Protein AF-G3F465-F1 (afdb_monomer_lite)

Secondary structure (DSSP, 8-state):
-HHHHHHHHHHHT-----SPPPTTTTTTHHHHHHHHHHHHHHHHHHHTTGGGGS-HHHHHHHHHHHHHHHHHHTTSTT--S--S----S-TTTSHHHHHHHHHHH-

pLDDT: mean 92.14, std 4.99, range [59.5, 96.56]

Foldseek 3Di:
DLVVQLVVCVVVVHFDQSDDDDFCVQVVVVVVVVLLVLLVVLVVCVVVVVLVVDDPVVSVVSVVSNVVSCNGCVRVSPPPDHDPDDDDDDCVRNVSVVVSVVVVVD

InterPro domains:
  IPR001865 Small ribosomal subunit protein uS2 [PF00318] (3-104)
  IPR001865 Small ribosomal subunit protein uS2 [PR00395] (12-29)
  IPR001865 Small ribosomal subunit protein uS2 [PR00395] (83-100)
  IPR001865 Small ribosomal subunit protein uS2 [cd01425] (1-104)
  IPR005706 Small ribosomal subunit protein uS2, bacteria/mitochondria/plastid [PTHR12534] (1-104)
  IPR005706 Small ribosomal subunit protein uS2, bacteria/mitochondria/plastid [TIGR01011] (3-104)
  IPR023591 Small ribosomal subunit protein uS2, flavodoxin-like domain superfamily [SSF52313] (2-104)

Sequence (106 aa):
FADLVSRAAIKARCHYINKKWLGGMLTNWSTTKKGLYKFRDLRIKQKMGRLKQLNKRDVTRLKRQLAHLQEYLGGIKYMTRLPDIVIILDQHKEYIALLECITLES

Organism: NCBI:txid176248

Radius of gyration: 15.52 Å; chains: 1; bounding box: 38×25×39 Å

Structure (mmCIF, N/CA/C/O backbone):
data_AF-G3F465-F1
#
_entry.id   AF-G3F465-F1
#
loop_
_atom_site.group_PDB
_atom_site.id
_atom_site.type_symbol
_atom_site.label_atom_id
_atom_site.label_alt_id
_atom_site.label_comp_id
_atom_site.label_asym_id
_atom_site.label_entity_id
_atom_site.label_seq_id
_atom_site.pdbx_PDB_ins_code
_atom_site.Cartn_x
_atom_site.Cartn_y
_atom_site.Cartn_z
_atom_site.occupancy
_atom_site.B_iso_or_equiv
_atom_site.auth_seq_id
_atom_site.auth_comp_id
_atom_site.auth_asym_id
_atom_site.auth_atom_id
_atom_site.pdbx_PDB_model_num
ATOM 1 N N . PHE A 1 1 ? -2.253 11.209 -15.096 1.00 72.56 1 PHE A N 1
ATOM 2 C CA . PHE A 1 1 ? -2.183 9.736 -15.240 1.00 72.56 1 PHE A CA 1
ATOM 3 C C . PHE A 1 1 ? -2.868 8.964 -14.114 1.00 72.56 1 PHE A C 1
ATOM 5 O O . PHE A 1 1 ? -3.509 7.966 -14.416 1.00 72.56 1 PHE A O 1
ATOM 12 N N . ALA A 1 2 ? -2.814 9.416 -12.853 1.00 82.62 2 ALA A N 1
ATOM 13 C CA . ALA A 1 2 ? -3.348 8.669 -11.705 1.00 82.62 2 ALA A CA 1
ATOM 14 C C . ALA A 1 2 ? -4.797 8.151 -11.860 1.00 82.62 2 ALA A C 1
ATOM 16 O O . ALA A 1 2 ? -5.077 6.991 -11.556 1.00 82.62 2 ALA A O 1
ATOM 17 N N . ASP A 1 3 ? -5.713 8.981 -12.366 1.00 87.75 3 ASP A N 1
ATOM 18 C CA . ASP A 1 3 ? -7.121 8.585 -12.535 1.00 87.75 3 ASP A CA 1
ATOM 19 C C . ASP A 1 3 ? -7.362 7.669 -13.739 1.00 87.75 3 ASP A C 1
ATOM 21 O O . ASP A 1 3 ? -8.381 6.984 -13.800 1.00 87.75 3 ASP A O 1
ATOM 25 N N . LEU A 1 4 ? -6.461 7.681 -14.724 1.00 91.88 4 LEU A N 1
ATOM 26 C CA . LEU A 1 4 ? -6.523 6.775 -15.873 1.00 91.88 4 LEU A CA 1
ATOM 27 C C . LEU A 1 4 ? -6.017 5.389 -15.475 1.00 91.88 4 LEU A C 1
ATOM 29 O O . LEU A 1 4 ? -6.675 4.401 -15.783 1.00 91.88 4 LEU A O 1
ATOM 33 N N . VAL A 1 5 ? -4.911 5.329 -14.724 1.00 91.81 5 VAL A N 1
ATOM 34 C CA . VAL A 1 5 ? -4.337 4.080 -14.198 1.00 91.81 5 VAL A CA 1
ATOM 35 C C . VAL A 1 5 ? -5.353 3.336 -13.338 1.00 91.81 5 VAL A C 1
ATOM 37 O O . VAL A 1 5 ? -5.603 2.157 -13.571 1.00 91.81 5 VAL A O 1
ATOM 40 N N . SER A 1 6 ? -5.998 4.024 -12.389 1.00 93.50 6 SER A N 1
ATOM 41 C CA . SER A 1 6 ? -7.008 3.390 -11.532 1.00 93.50 6 SER A CA 1
ATOM 42 C C . SER A 1 6 ? -8.196 2.864 -12.339 1.00 93.50 6 SER A C 1
ATOM 44 O O . SER A 1 6 ? -8.608 1.722 -12.150 1.00 93.50 6 SER A O 1
ATOM 46 N N . ARG A 1 7 ? -8.726 3.653 -13.283 1.00 94.31 7 ARG A N 1
ATOM 47 C CA . ARG A 1 7 ? -9.843 3.237 -14.145 1.00 94.31 7 ARG A CA 1
ATOM 48 C C . ARG A 1 7 ? -9.484 2.042 -15.025 1.00 94.31 7 ARG A C 1
ATOM 50 O O . ARG A 1 7 ? -10.281 1.111 -15.114 1.00 94.31 7 ARG A O 1
ATOM 57 N N . ALA A 1 8 ? -8.313 2.059 -15.658 1.00 94.56 8 ALA A N 1
ATOM 58 C CA . ALA A 1 8 ? -7.841 0.968 -16.505 1.00 94.56 8 ALA A CA 1
ATOM 59 C C . ALA A 1 8 ? -7.648 -0.320 -15.695 1.00 94.56 8 ALA A C 1
ATOM 61 O O . ALA A 1 8 ? -8.183 -1.360 -16.070 1.00 94.56 8 ALA A O 1
ATOM 62 N N . ALA A 1 9 ? -6.983 -0.233 -14.541 1.00 94.81 9 ALA A N 1
ATOM 63 C CA . ALA A 1 9 ? -6.760 -1.380 -13.669 1.00 94.81 9 ALA A CA 1
ATOM 64 C C . ALA A 1 9 ? -8.070 -1.963 -13.124 1.00 94.81 9 ALA A C 1
ATOM 66 O O . ALA A 1 9 ? -8.245 -3.177 -13.133 1.00 94.81 9 ALA A O 1
ATOM 67 N N . ILE A 1 10 ? -9.030 -1.120 -12.722 1.00 93.75 10 ILE A N 1
ATOM 68 C CA . ILE A 1 10 ? -10.352 -1.582 -12.272 1.00 93.75 10 ILE A CA 1
ATOM 69 C C . ILE A 1 10 ? -11.087 -2.315 -13.401 1.00 93.75 10 ILE A C 1
ATOM 71 O O . ILE A 1 10 ? -11.642 -3.387 -13.162 1.00 93.75 10 ILE A O 1
ATOM 75 N N . LYS A 1 11 ? -11.063 -1.779 -14.630 1.00 96.12 11 LYS A N 1
ATOM 76 C CA . LYS A 1 11 ? -11.664 -2.437 -15.803 1.00 96.12 11 LYS A CA 1
ATOM 77 C C . LYS A 1 11 ? -10.992 -3.776 -16.118 1.00 96.12 11 LYS A C 1
ATOM 79 O O . LYS A 1 11 ? -11.689 -4.747 -16.387 1.00 96.12 11 LYS A O 1
ATOM 84 N N . ALA A 1 12 ? -9.665 -3.831 -16.026 1.00 95.50 12 ALA A N 1
ATOM 85 C CA . ALA A 1 12 ? -8.867 -5.035 -16.256 1.00 95.50 12 ALA A CA 1
ATOM 86 C C . ALA A 1 12 ? -8.864 -6.014 -15.066 1.00 95.50 12 ALA A C 1
ATOM 88 O O . ALA A 1 12 ? -8.304 -7.100 -15.169 1.00 95.50 12 ALA A O 1
ATOM 89 N N . ARG A 1 13 ? -9.489 -5.649 -13.935 1.00 94.25 13 ARG A N 1
ATOM 90 C CA . ARG A 1 13 ? -9.449 -6.398 -12.666 1.00 94.25 13 ARG A CA 1
ATOM 91 C C . ARG A 1 13 ? -8.023 -6.639 -12.144 1.00 94.25 13 ARG A C 1
ATOM 93 O O . ARG A 1 13 ? -7.769 -7.626 -11.460 1.00 94.25 13 ARG A O 1
ATOM 100 N N . CYS A 1 14 ? -7.112 -5.710 -12.420 1.00 95.69 14 CYS A N 1
ATOM 101 C CA . CYS A 1 14 ? -5.728 -5.737 -11.961 1.00 95.69 14 CYS A CA 1
ATOM 102 C C . CYS A 1 14 ? -5.526 -4.872 -10.710 1.00 95.69 14 CYS A C 1
ATOM 104 O O . CYS A 1 14 ? -6.325 -3.990 -10.378 1.00 95.69 14 CYS A O 1
ATOM 106 N N . HIS A 1 15 ? -4.415 -5.115 -10.020 1.00 96.25 15 HIS A N 1
ATOM 107 C CA . HIS A 1 15 ? -3.946 -4.251 -8.942 1.00 96.25 15 HIS A CA 1
ATOM 108 C C . HIS A 1 15 ? -3.284 -2.994 -9.502 1.00 96.25 15 HIS A C 1
ATOM 110 O O . HIS A 1 15 ? -2.800 -2.989 -10.631 1.00 96.25 15 HIS A O 1
ATOM 116 N N . TYR A 1 16 ? -3.269 -1.922 -8.714 1.00 95.50 16 TYR A N 1
ATOM 117 C CA . TYR A 1 16 ? -2.633 -0.677 -9.132 1.00 95.50 16 TYR A CA 1
ATOM 118 C C . TYR A 1 16 ? -2.105 0.134 -7.958 1.00 95.50 16 TYR A C 1
ATOM 120 O O . TYR A 1 16 ? -2.615 0.061 -6.839 1.00 95.50 16 TYR A O 1
ATOM 128 N N . ILE A 1 17 ? -1.129 0.981 -8.263 1.00 93.50 17 ILE A N 1
ATOM 129 C CA . ILE A 1 17 ? -0.688 2.090 -7.426 1.00 93.50 17 ILE A CA 1
ATOM 130 C C . ILE A 1 17 ? -0.724 3.320 -8.330 1.00 93.50 17 ILE A C 1
ATOM 132 O O . ILE A 1 17 ? -0.134 3.333 -9.402 1.00 93.50 17 ILE A O 1
ATOM 136 N N . ASN A 1 18 ? -1.514 4.321 -7.950 1.00 90.94 18 ASN A N 1
ATOM 137 C CA . ASN A 1 18 ? -1.695 5.554 -8.725 1.00 90.94 18 ASN A CA 1
ATOM 138 C C . ASN A 1 18 ? -1.351 6.818 -7.922 1.00 90.94 18 ASN A C 1
ATOM 140 O O . ASN A 1 18 ? -1.571 7.941 -8.375 1.00 90.94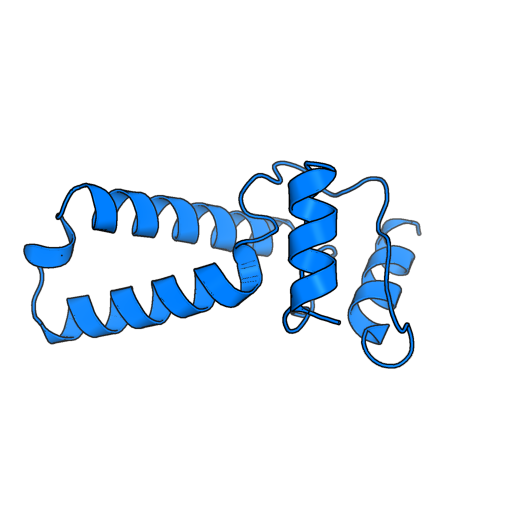 18 ASN A O 1
ATOM 144 N N . LYS A 1 19 ? -0.867 6.611 -6.702 1.00 88.62 19 LYS A N 1
ATOM 145 C CA . LYS A 1 19 ? -0.253 7.610 -5.837 1.00 88.62 19 LYS A CA 1
ATOM 146 C C . LYS A 1 19 ? 1.231 7.267 -5.750 1.00 88.62 19 LYS A C 1
ATOM 148 O O . LYS A 1 19 ? 1.745 6.547 -6.596 1.00 88.62 19 LYS A O 1
ATOM 153 N N . LYS A 1 20 ? 1.919 7.779 -4.740 1.00 85.19 20 LYS A N 1
ATOM 154 C CA . LYS A 1 20 ? 3.352 7.556 -4.581 1.00 85.19 20 LYS A CA 1
ATOM 155 C C . LYS A 1 20 ? 3.658 6.102 -4.200 1.00 85.19 20 LYS A C 1
ATOM 157 O O . LYS A 1 20 ? 3.082 5.583 -3.241 1.00 85.19 20 LYS A O 1
ATOM 162 N N . TRP A 1 21 ? 4.603 5.492 -4.912 1.00 90.31 21 TRP A N 1
ATOM 163 C CA . TRP A 1 21 ? 5.217 4.228 -4.524 1.00 90.31 21 TRP A CA 1
ATOM 164 C C . TRP A 1 21 ? 6.022 4.406 -3.232 1.00 90.31 21 TRP A C 1
ATOM 166 O O . TRP A 1 21 ? 6.860 5.306 -3.121 1.00 90.31 21 TRP A O 1
ATOM 176 N N . LEU A 1 22 ? 5.747 3.578 -2.225 1.00 89.50 22 LEU A N 1
ATOM 177 C CA . LEU A 1 22 ? 6.531 3.575 -0.993 1.00 89.50 22 LEU A CA 1
ATOM 178 C C . LEU A 1 22 ? 7.677 2.584 -1.158 1.00 89.50 22 LEU A C 1
ATOM 180 O O . LEU A 1 22 ? 7.444 1.436 -1.523 1.00 89.50 22 LEU A O 1
ATOM 184 N N . GLY A 1 23 ? 8.899 3.021 -0.859 1.00 91.81 23 GLY A N 1
ATOM 185 C CA . GLY A 1 23 ? 10.057 2.134 -0.876 1.00 91.81 23 GLY A CA 1
ATOM 186 C C . GLY A 1 23 ? 9.859 0.928 0.047 1.00 91.81 23 GLY A C 1
ATOM 187 O O . GLY A 1 23 ? 9.352 1.063 1.164 1.00 91.81 23 GLY A O 1
ATOM 188 N N . GLY A 1 24 ? 10.254 -0.248 -0.425 1.00 92.25 24 GLY A N 1
ATOM 189 C CA . GLY A 1 24 ? 10.067 -1.532 0.237 1.00 92.25 24 GLY A CA 1
ATOM 190 C C . GLY A 1 24 ? 8.728 -2.210 -0.055 1.00 92.25 24 GLY A C 1
ATOM 191 O O . GLY A 1 24 ? 8.417 -3.205 0.600 1.00 92.25 24 GLY A O 1
ATOM 192 N N . MET A 1 25 ? 7.918 -1.704 -0.991 1.00 93.06 25 MET A N 1
ATOM 193 C CA . MET A 1 25 ? 6.602 -2.284 -1.283 1.00 93.06 25 MET A CA 1
ATOM 194 C C . MET A 1 25 ? 6.697 -3.738 -1.753 1.00 93.06 25 MET A C 1
ATOM 196 O O . MET A 1 25 ? 5.906 -4.565 -1.286 1.00 93.06 25 MET A O 1
ATOM 200 N N . LEU A 1 26 ? 7.675 -4.055 -2.602 1.00 94.31 26 LEU A N 1
ATOM 201 C CA . LEU A 1 26 ? 7.939 -5.404 -3.097 1.00 94.31 26 LEU A CA 1
ATOM 202 C C . LEU A 1 26 ? 9.077 -6.073 -2.317 1.00 94.31 26 LEU A C 1
ATOM 204 O O . LEU A 1 26 ? 8.916 -7.190 -1.829 1.00 94.31 26 LEU A O 1
ATOM 208 N N . THR A 1 27 ? 10.198 -5.379 -2.113 1.00 95.31 27 THR A N 1
ATOM 209 C CA . THR A 1 27 ? 11.387 -5.961 -1.459 1.00 95.31 27 THR A CA 1
ATOM 210 C C . THR A 1 27 ? 11.188 -6.238 0.035 1.00 95.31 27 THR A C 1
ATOM 212 O O . THR A 1 27 ? 11.790 -7.158 0.581 1.00 95.31 27 THR A O 1
ATOM 215 N N . ASN A 1 28 ? 10.287 -5.513 0.708 1.00 94.31 28 ASN A N 1
ATOM 216 C CA . ASN A 1 28 ? 9.886 -5.769 2.095 1.00 94.31 28 ASN A CA 1
ATOM 217 C C . ASN A 1 28 ? 8.408 -6.188 2.184 1.00 94.31 28 ASN A C 1
ATOM 219 O O . ASN A 1 28 ? 7.599 -5.645 2.948 1.00 94.31 28 ASN A O 1
ATOM 223 N N . TRP A 1 29 ? 8.050 -7.215 1.412 1.00 94.75 29 TRP A N 1
ATOM 224 C CA . TRP A 1 29 ? 6.677 -7.705 1.303 1.00 94.75 29 TRP A CA 1
ATOM 225 C C . TRP A 1 29 ? 6.042 -8.105 2.641 1.00 94.75 29 TRP A C 1
ATOM 227 O O . TRP A 1 29 ? 4.843 -7.917 2.840 1.00 94.75 29 TRP A O 1
ATOM 237 N N . SER A 1 30 ? 6.826 -8.611 3.600 1.00 94.38 30 SER A N 1
ATOM 238 C CA . SER A 1 30 ? 6.330 -8.924 4.950 1.00 94.38 30 SER A CA 1
ATOM 239 C C . SER A 1 30 ? 5.742 -7.687 5.642 1.00 94.38 30 SER A C 1
ATOM 241 O O . SER A 1 30 ? 4.664 -7.748 6.243 1.00 94.38 30 SER A O 1
ATOM 243 N N . THR A 1 31 ? 6.396 -6.532 5.501 1.00 94.31 31 THR A N 1
ATOM 244 C CA . THR A 1 31 ? 5.915 -5.262 6.058 1.00 94.31 31 THR A CA 1
ATOM 245 C C . THR A 1 31 ? 4.703 -4.742 5.291 1.00 94.31 31 THR A C 1
ATOM 247 O O . THR A 1 31 ? 3.713 -4.346 5.914 1.00 94.31 31 THR A O 1
ATOM 250 N N . THR A 1 32 ? 4.712 -4.837 3.960 1.00 94.44 32 THR A N 1
ATOM 251 C CA . THR A 1 32 ? 3.553 -4.485 3.124 1.00 94.44 32 THR A CA 1
ATOM 252 C C . THR A 1 32 ? 2.324 -5.324 3.486 1.00 94.44 32 THR A C 1
ATOM 254 O O . THR A 1 32 ? 1.245 -4.770 3.712 1.00 94.44 32 THR A O 1
ATOM 257 N N . LYS A 1 33 ? 2.481 -6.644 3.672 1.00 95.06 33 LYS A N 1
ATOM 258 C CA . LYS A 1 33 ? 1.417 -7.538 4.162 1.00 95.06 33 LYS A CA 1
ATOM 259 C C . LYS A 1 33 ? 0.874 -7.093 5.516 1.00 95.06 33 LYS A C 1
ATOM 261 O O . LYS A 1 33 ? -0.342 -7.023 5.685 1.00 95.06 33 LYS A O 1
ATOM 266 N N . LYS A 1 34 ? 1.737 -6.757 6.482 1.00 95.38 34 LYS A N 1
ATOM 267 C CA . LYS A 1 34 ? 1.299 -6.224 7.789 1.00 95.38 34 LYS A CA 1
ATOM 268 C C . LYS A 1 34 ? 0.468 -4.945 7.622 1.00 95.38 34 LYS A C 1
ATOM 270 O O . LYS A 1 34 ? -0.575 -4.806 8.265 1.00 95.38 34 LYS A O 1
ATOM 275 N N . GLY A 1 35 ? 0.880 -4.048 6.724 1.00 94.75 35 GLY A N 1
ATOM 276 C CA . GLY A 1 35 ? 0.118 -2.854 6.349 1.00 94.75 35 GLY A CA 1
ATOM 277 C C . GLY A 1 35 ? -1.265 -3.182 5.776 1.00 94.75 35 GLY A C 1
ATOM 278 O O . GLY A 1 35 ? -2.267 -2.620 6.225 1.00 94.75 35 GLY A O 1
ATOM 279 N N . LEU A 1 36 ? -1.338 -4.147 4.855 1.00 95.81 36 LEU A N 1
ATOM 280 C CA . LEU A 1 36 ? -2.583 -4.640 4.254 1.00 95.81 36 LEU A CA 1
ATOM 281 C C . LEU A 1 36 ? -3.528 -5.262 5.291 1.00 95.81 36 LEU A C 1
ATOM 283 O O . LEU A 1 36 ? -4.727 -4.969 5.294 1.00 95.81 36 LEU A O 1
ATOM 287 N N . TYR A 1 37 ? -3.002 -6.064 6.220 1.00 95.94 37 TYR A N 1
ATOM 288 C CA . TYR A 1 37 ? -3.792 -6.634 7.313 1.00 95.94 37 TYR A CA 1
ATOM 289 C C . TYR A 1 37 ? -4.383 -5.552 8.212 1.00 95.94 37 TYR A C 1
ATOM 291 O O . TYR A 1 37 ? -5.581 -5.577 8.504 1.00 95.94 37 TYR A O 1
ATOM 299 N N . LYS A 1 38 ? -3.568 -4.567 8.602 1.00 95.56 38 LYS A N 1
ATOM 300 C CA . LYS A 1 38 ? -4.026 -3.430 9.405 1.00 95.56 38 LYS A CA 1
ATOM 301 C C . LYS A 1 38 ? -5.085 -2.611 8.672 1.00 95.56 38 LYS A C 1
ATOM 303 O O . LYS A 1 38 ? -6.080 -2.211 9.272 1.00 95.56 38 LYS A O 1
ATOM 308 N N . PHE A 1 39 ? -4.897 -2.389 7.375 1.00 96.56 39 PHE A N 1
ATOM 309 C CA . PHE A 1 39 ? -5.871 -1.701 6.539 1.00 96.56 39 PHE A CA 1
ATOM 310 C C . PHE A 1 39 ? -7.217 -2.439 6.515 1.00 96.56 39 PHE A C 1
ATOM 312 O O . PHE A 1 39 ? -8.263 -1.827 6.748 1.00 96.56 39 PHE A O 1
ATOM 319 N N . ARG A 1 40 ? -7.194 -3.763 6.318 1.00 95.75 40 ARG A N 1
ATOM 320 C CA . ARG A 1 40 ? -8.394 -4.611 6.348 1.00 95.75 40 ARG A CA 1
ATOM 321 C C . ARG A 1 40 ? -9.113 -4.534 7.695 1.00 95.75 40 ARG A C 1
ATOM 323 O O . ARG A 1 40 ? -10.323 -4.316 7.718 1.00 95.75 40 ARG A O 1
ATOM 330 N N . ASP A 1 41 ? -8.381 -4.675 8.797 1.00 95.25 41 ASP A N 1
ATOM 331 C CA . ASP A 1 41 ? -8.932 -4.618 10.156 1.00 95.25 41 ASP A CA 1
ATOM 332 C C . ASP A 1 41 ? -9.596 -3.262 10.454 1.00 95.25 41 ASP A C 1
ATOM 334 O O . ASP A 1 41 ? -10.750 -3.208 10.884 1.00 95.25 41 ASP A O 1
ATOM 338 N N . LEU A 1 42 ? -8.925 -2.149 10.136 1.00 95.31 42 LEU A N 1
ATOM 339 C CA . LEU A 1 42 ? -9.488 -0.810 10.330 1.00 95.31 42 LEU A CA 1
ATOM 340 C C . LEU A 1 42 ? -10.747 -0.576 9.491 1.00 95.31 42 LEU A C 1
ATOM 342 O O . LEU A 1 42 ? -11.703 0.034 9.977 1.00 95.31 42 LEU A O 1
ATOM 346 N N . ARG A 1 43 ? -10.787 -1.097 8.261 1.00 94.75 43 ARG A N 1
ATOM 347 C CA . ARG A 1 43 ? -11.966 -1.005 7.392 1.00 94.75 43 ARG A CA 1
ATOM 348 C C . ARG A 1 43 ? -13.149 -1.799 7.954 1.00 94.75 43 ARG A C 1
ATOM 350 O O . ARG A 1 43 ? -14.278 -1.309 7.923 1.00 94.75 43 ARG A O 1
ATOM 357 N N . ILE A 1 44 ? -12.900 -2.986 8.512 1.00 94.75 44 ILE A N 1
ATOM 358 C CA . ILE A 1 44 ? -13.926 -3.796 9.190 1.00 94.75 44 ILE A CA 1
ATOM 359 C C . ILE A 1 44 ? -14.440 -3.066 10.434 1.00 94.75 44 ILE A C 1
ATOM 361 O O . ILE A 1 44 ? -15.650 -2.894 10.582 1.00 94.75 44 ILE A O 1
ATOM 365 N N . LYS A 1 45 ? -13.542 -2.562 11.289 1.00 92.56 45 LYS A N 1
ATOM 366 C CA . LYS A 1 45 ? -13.901 -1.793 12.494 1.00 92.56 45 LYS A CA 1
ATOM 367 C C . LYS A 1 45 ? -14.720 -0.546 12.169 1.00 92.56 45 LYS A C 1
ATOM 369 O O . LYS A 1 45 ? -15.661 -0.232 12.899 1.00 92.56 45 LYS A O 1
ATOM 374 N N . GLN A 1 46 ? -14.396 0.147 11.075 1.00 92.50 46 GLN A N 1
ATOM 375 C CA . GLN A 1 46 ? -15.182 1.281 10.593 1.00 92.50 46 GLN A CA 1
ATOM 376 C C . GLN A 1 46 ? -16.582 0.840 10.147 1.00 92.50 46 GLN A C 1
ATOM 378 O O . GLN A 1 46 ? -17.562 1.452 10.568 1.00 92.50 46 GLN A O 1
ATOM 383 N N . LYS A 1 47 ? -16.685 -0.228 9.342 1.00 92.25 47 LYS A N 1
ATOM 384 C CA . LYS A 1 47 ? -17.965 -0.745 8.828 1.00 92.25 47 LYS A CA 1
ATOM 385 C C . LYS A 1 47 ? -18.881 -1.251 9.945 1.00 92.25 47 LYS A C 1
ATOM 387 O O . LYS A 1 47 ? -20.077 -0.998 9.908 1.00 92.25 47 LYS A O 1
ATOM 392 N N . MET A 1 48 ? -18.319 -1.913 10.955 1.00 92.69 48 MET A N 1
ATOM 393 C CA . MET A 1 48 ? -19.053 -2.408 12.128 1.00 92.69 48 MET A CA 1
ATOM 394 C C . MET A 1 48 ? -19.40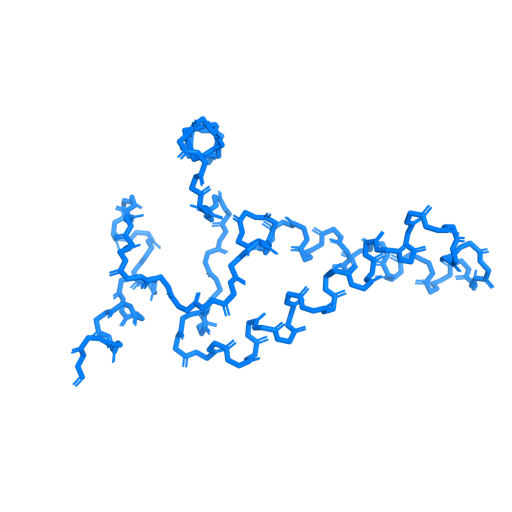4 -1.307 13.142 1.00 92.69 48 MET A C 1
ATOM 396 O O . MET A 1 48 ? -19.961 -1.603 14.192 1.00 92.69 48 MET A O 1
ATOM 400 N N . GLY A 1 49 ? -19.025 -0.047 12.899 1.00 88.25 49 GLY A N 1
ATOM 401 C CA . GLY A 1 49 ? -19.297 1.056 13.823 1.00 88.25 49 GLY A CA 1
ATOM 402 C C . GLY A 1 49 ? -18.498 1.020 15.131 1.00 88.25 49 GLY A C 1
ATOM 403 O O . GLY A 1 49 ? -18.645 1.935 15.937 1.00 88.25 49 GLY A O 1
ATOM 404 N N . ARG A 1 50 ? -17.596 0.046 15.326 1.00 86.44 50 ARG A N 1
ATOM 405 C CA . ARG A 1 50 ? -16.775 -0.111 16.545 1.00 86.44 50 ARG A CA 1
ATOM 406 C C . ARG A 1 50 ? -15.883 1.095 16.828 1.00 86.44 50 ARG A C 1
ATOM 408 O O . ARG A 1 50 ? -15.584 1.383 17.978 1.00 86.44 50 ARG A O 1
ATOM 415 N N . LEU A 1 51 ? -15.502 1.850 15.795 1.00 84.31 51 LEU A N 1
ATOM 416 C CA . LEU A 1 51 ? -14.765 3.102 15.985 1.00 84.31 51 LEU A CA 1
ATOM 417 C C . LEU A 1 51 ? -15.565 4.133 16.797 1.00 84.31 51 LEU A C 1
ATOM 419 O O . LEU A 1 51 ? -14.960 4.941 17.482 1.00 84.31 51 LEU A O 1
ATOM 423 N N . LYS A 1 52 ? -16.903 4.115 16.759 1.00 81.00 52 LYS A N 1
ATOM 424 C CA . LYS A 1 52 ? -17.740 5.089 17.481 1.00 81.00 52 LYS A CA 1
ATOM 425 C C . LYS A 1 52 ? -17.738 4.889 19.001 1.00 81.00 52 LYS A C 1
ATOM 427 O O . LYS A 1 52 ? -18.146 5.798 19.709 1.00 81.00 52 LYS A O 1
ATOM 432 N N . GLN A 1 53 ? -17.283 3.731 19.483 1.00 86.50 53 GLN A N 1
ATOM 43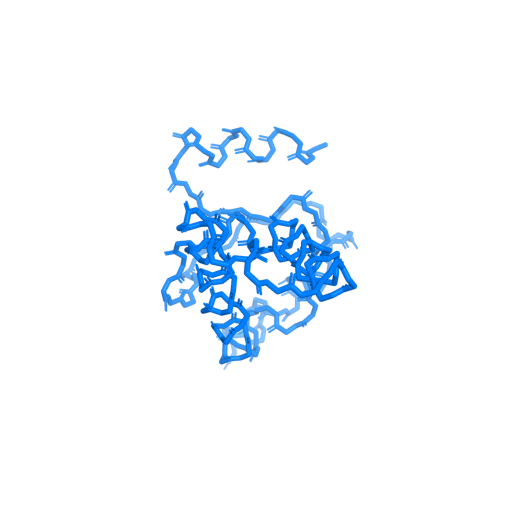3 C CA . GLN A 1 53 ? -17.167 3.423 20.913 1.00 86.50 53 GLN A CA 1
ATOM 434 C C . GLN A 1 53 ? -15.885 3.998 21.543 1.00 86.50 53 GLN A C 1
ATOM 436 O O . GLN A 1 53 ? -15.694 3.889 22.747 1.00 86.50 53 GLN A O 1
ATOM 441 N N . LEU A 1 54 ? -15.000 4.595 20.737 1.00 88.31 54 LEU A N 1
ATOM 442 C CA . LEU A 1 54 ? -13.746 5.194 21.186 1.00 88.31 54 LEU A CA 1
ATOM 443 C C . LEU A 1 54 ? -13.882 6.704 21.401 1.00 88.31 54 LEU A C 1
ATOM 445 O O . LEU A 1 54 ? -14.758 7.369 20.841 1.00 88.31 54 LEU A O 1
ATOM 449 N N . ASN A 1 55 ? -12.929 7.270 22.137 1.00 92.88 55 ASN A N 1
ATOM 450 C CA . ASN A 1 55 ? -12.836 8.708 22.352 1.00 92.88 55 ASN A CA 1
ATOM 451 C C . ASN A 1 55 ? -12.619 9.465 21.029 1.00 92.88 55 ASN A C 1
ATOM 453 O O . ASN A 1 55 ? -11.910 9.004 20.132 1.00 92.88 55 ASN A O 1
ATOM 457 N N . LYS A 1 56 ? -13.163 10.688 20.919 1.00 90.69 56 LYS A N 1
ATOM 458 C CA . LYS A 1 56 ? -13.099 11.519 19.692 1.00 90.69 56 LYS A CA 1
ATOM 459 C C . LYS A 1 56 ? -11.675 11.674 19.127 1.00 90.69 56 LYS A C 1
ATOM 461 O O . LYS A 1 56 ? -11.490 11.688 17.906 1.00 90.69 56 LYS A O 1
ATOM 466 N N . ARG A 1 57 ? -10.670 11.771 20.009 1.00 92.94 57 ARG A N 1
ATOM 467 C CA . ARG A 1 57 ? -9.245 11.866 19.640 1.00 92.94 57 ARG A CA 1
ATOM 468 C C . ARG A 1 57 ? -8.770 10.604 18.911 1.00 92.94 57 ARG A C 1
ATOM 470 O O . ARG A 1 57 ? -8.211 10.705 17.817 1.00 92.94 57 ARG A O 1
ATOM 477 N N . ASP A 1 58 ? -9.080 9.431 19.455 1.00 92.62 58 ASP A N 1
ATOM 478 C CA . ASP A 1 58 ? -8.696 8.137 18.881 1.00 92.62 58 ASP A CA 1
ATOM 479 C C . ASP A 1 58 ? -9.425 7.864 17.569 1.00 92.62 58 ASP A C 1
ATOM 481 O O . ASP A 1 58 ? -8.808 7.440 16.591 1.00 92.62 58 ASP A O 1
ATOM 485 N N . VAL A 1 59 ? -10.715 8.206 17.492 1.00 93.50 59 VAL A N 1
ATOM 486 C CA . VAL A 1 59 ? -11.483 8.116 16.241 1.00 93.50 59 VAL A CA 1
ATOM 487 C C . VAL A 1 59 ? -10.831 8.937 15.137 1.00 93.50 59 VAL A C 1
ATOM 489 O O . VAL A 1 59 ? -10.681 8.459 14.012 1.00 93.50 59 VAL A O 1
ATOM 492 N N . THR A 1 60 ? -10.419 10.165 15.446 1.00 94.25 60 THR A N 1
ATOM 493 C CA . THR A 1 60 ? -9.778 11.055 14.472 1.00 94.25 60 THR A CA 1
ATOM 494 C C . THR A 1 60 ? -8.439 10.487 14.004 1.00 94.25 60 THR A C 1
ATOM 496 O O . THR A 1 60 ? -8.174 10.451 12.800 1.00 94.25 60 THR A O 1
ATOM 499 N N . ARG A 1 61 ? -7.620 9.970 14.929 1.00 94.88 61 ARG A N 1
ATOM 500 C CA . ARG A 1 61 ? -6.348 9.308 14.607 1.00 94.88 61 ARG A CA 1
ATOM 501 C C . ARG A 1 61 ? -6.553 8.097 13.694 1.00 94.88 61 ARG A C 1
ATOM 503 O O . ARG A 1 61 ? -5.875 7.981 12.674 1.00 94.88 61 ARG A O 1
ATOM 510 N N . LEU A 1 62 ? -7.505 7.224 14.023 1.00 94.19 62 LEU A N 1
ATOM 511 C CA . LEU A 1 62 ? -7.789 6.013 13.249 1.00 94.19 62 LEU A CA 1
ATOM 512 C C . LEU A 1 62 ? -8.373 6.330 11.870 1.00 94.19 62 LEU A C 1
ATOM 514 O O . LEU A 1 62 ? -8.007 5.677 10.896 1.00 94.19 62 LEU A O 1
ATOM 518 N N . LYS A 1 63 ? -9.216 7.363 11.751 1.00 94.00 63 LYS A N 1
ATOM 519 C CA . LYS A 1 63 ? -9.712 7.845 10.452 1.00 94.00 63 LYS A CA 1
ATOM 520 C C . LYS A 1 63 ? -8.583 8.364 9.564 1.00 94.00 63 LYS A C 1
ATOM 522 O O . LYS A 1 63 ? -8.540 8.004 8.392 1.00 94.00 63 LYS A O 1
ATOM 527 N N . ARG A 1 64 ? -7.652 9.156 10.112 1.00 95.56 64 ARG A N 1
ATOM 528 C CA . ARG A 1 64 ? -6.467 9.631 9.371 1.00 95.56 64 ARG A CA 1
ATOM 529 C C . ARG A 1 64 ? -5.596 8.466 8.914 1.00 95.56 64 ARG A C 1
ATOM 531 O O . ARG A 1 64 ? -5.209 8.409 7.752 1.00 95.56 64 ARG A O 1
ATOM 538 N N . GLN A 1 65 ? -5.348 7.504 9.802 1.00 95.31 65 GLN A N 1
ATOM 539 C CA . GLN A 1 65 ? -4.597 6.302 9.457 1.00 95.31 65 GLN A CA 1
ATOM 540 C C . GLN A 1 65 ? -5.286 5.481 8.363 1.00 95.31 65 GLN A C 1
ATOM 542 O O . GLN A 1 65 ? -4.621 5.008 7.446 1.00 95.31 65 GLN A O 1
ATOM 547 N N . LEU A 1 66 ? -6.606 5.315 8.440 1.00 95.81 66 LEU A N 1
ATOM 548 C CA . LEU A 1 66 ? -7.367 4.593 7.428 1.00 95.81 66 LEU A CA 1
ATOM 549 C C . LEU A 1 66 ? -7.334 5.307 6.074 1.00 95.81 66 LEU A C 1
ATOM 551 O O . LEU A 1 66 ? -7.154 4.642 5.060 1.00 95.81 66 LEU A O 1
ATOM 555 N N . ALA A 1 67 ? -7.474 6.635 6.056 1.00 95.31 67 ALA A N 1
ATOM 556 C CA . ALA A 1 67 ? -7.376 7.435 4.837 1.00 95.31 67 ALA A CA 1
ATOM 557 C C . ALA A 1 67 ? -5.994 7.294 4.185 1.00 95.31 67 ALA A C 1
ATOM 559 O O . ALA A 1 67 ? -5.911 7.031 2.990 1.00 95.31 67 ALA A O 1
ATOM 560 N N . HIS A 1 68 ? -4.928 7.361 4.986 1.00 94.38 68 HIS A N 1
ATOM 561 C CA . HIS A 1 68 ? -3.567 7.128 4.514 1.00 94.38 68 HIS A CA 1
ATOM 562 C C . HIS A 1 68 ? -3.421 5.714 3.926 1.00 94.38 68 HIS A C 1
ATOM 564 O O . HIS A 1 68 ? -3.057 5.550 2.771 1.00 94.38 68 HIS A O 1
ATOM 570 N N . LEU A 1 69 ? -3.808 4.664 4.654 1.00 94.62 69 LEU A N 1
ATOM 571 C CA . LEU A 1 69 ? -3.717 3.294 4.130 1.00 94.62 69 LEU A CA 1
ATOM 572 C C . LEU A 1 69 ? -4.568 3.080 2.865 1.00 94.62 69 LEU A C 1
ATOM 574 O O . LEU A 1 69 ? -4.152 2.359 1.964 1.00 94.62 69 LEU A O 1
ATOM 578 N N . GLN A 1 70 ? -5.735 3.719 2.768 1.00 94.81 70 GLN A N 1
ATOM 579 C CA . GLN A 1 70 ? -6.592 3.676 1.581 1.00 94.81 70 GLN A CA 1
ATOM 580 C C . GLN A 1 70 ? -5.945 4.364 0.370 1.00 94.81 70 GLN A C 1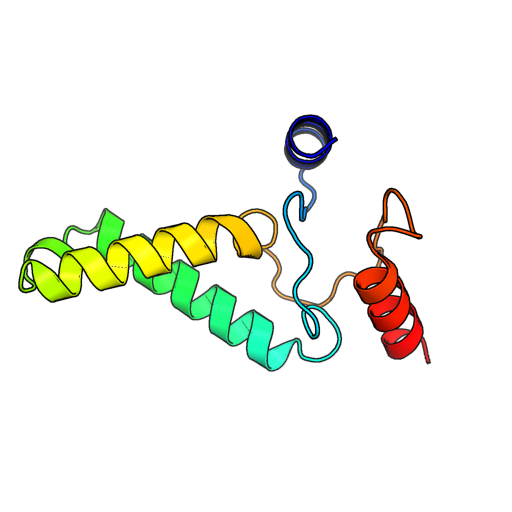
ATOM 582 O O . GLN A 1 70 ? -6.153 3.909 -0.755 1.00 94.81 70 GLN A O 1
ATOM 587 N N . GLU A 1 71 ? -5.186 5.434 0.592 1.00 92.94 71 GLU A N 1
ATOM 588 C CA . GLU A 1 71 ? -4.469 6.162 -0.454 1.00 92.94 71 GLU A CA 1
ATOM 589 C C . GLU A 1 71 ? -3.316 5.333 -1.038 1.00 92.94 71 GLU A C 1
ATOM 591 O O . GLU A 1 71 ? -3.210 5.221 -2.257 1.00 92.94 71 GLU A O 1
ATOM 596 N N . TYR A 1 72 ? -2.500 4.705 -0.185 1.00 92.62 72 TYR A N 1
ATOM 597 C CA . TYR A 1 72 ? -1.277 4.012 -0.618 1.00 92.62 72 TYR A CA 1
ATOM 598 C C . TYR A 1 72 ? -1.474 2.520 -0.911 1.00 92.62 72 TYR A C 1
ATOM 600 O O . TYR A 1 72 ? -0.868 1.986 -1.834 1.00 92.62 72 TYR A O 1
ATOM 608 N N . LEU A 1 73 ? -2.322 1.825 -0.146 1.00 94.75 73 LEU A N 1
ATOM 609 C CA . LEU A 1 73 ? -2.522 0.372 -0.265 1.00 94.75 73 LEU A CA 1
ATOM 610 C C . LEU A 1 73 ? -3.865 0.005 -0.907 1.00 94.75 73 LEU A C 1
ATOM 612 O O . LEU A 1 73 ? -4.148 -1.170 -1.142 1.00 94.75 73 LEU A O 1
ATOM 616 N N . GLY A 1 74 ? -4.724 0.987 -1.193 1.00 94.75 74 GLY A N 1
ATOM 617 C CA . GLY A 1 74 ? -6.090 0.748 -1.655 1.00 94.75 74 GLY A CA 1
ATOM 618 C C . GLY A 1 74 ? -6.189 -0.033 -2.966 1.00 94.75 74 GLY A C 1
ATOM 619 O O . GLY A 1 74 ? -7.097 -0.859 -3.105 1.00 94.75 74 GLY A O 1
ATOM 620 N N . GLY A 1 75 ? -5.272 0.208 -3.905 1.00 95.19 75 GLY A N 1
ATOM 621 C CA . GLY A 1 75 ? -5.248 -0.471 -5.204 1.00 95.19 75 GLY A CA 1
ATOM 622 C C . GLY A 1 75 ? -4.585 -1.855 -5.182 1.00 95.19 75 GLY A C 1
ATOM 623 O O . GLY A 1 75 ? -4.863 -2.674 -6.055 1.00 95.19 75 GLY A O 1
ATOM 624 N N . ILE A 1 76 ? -3.815 -2.169 -4.134 1.00 95.81 76 ILE A N 1
ATOM 625 C CA . ILE A 1 76 ? -3.185 -3.485 -3.913 1.00 95.81 76 ILE A CA 1
ATOM 626 C C . ILE A 1 76 ? -3.844 -4.280 -2.777 1.00 95.81 76 ILE A C 1
ATOM 628 O O . ILE A 1 76 ? -3.355 -5.327 -2.366 1.00 95.81 76 ILE A O 1
ATOM 632 N N . LYS A 1 77 ? -4.996 -3.823 -2.272 1.00 94.50 77 LYS A N 1
ATOM 633 C CA . LYS A 1 77 ? -5.660 -4.391 -1.082 1.00 94.50 77 LYS A CA 1
ATOM 634 C C . LYS A 1 77 ? -6.044 -5.872 -1.177 1.00 94.50 77 LYS A C 1
ATOM 636 O O . LYS A 1 77 ? -6.353 -6.482 -0.158 1.00 94.50 77 LYS A O 1
ATOM 641 N N . TYR A 1 78 ? -6.098 -6.407 -2.393 1.00 93.38 78 TYR A N 1
ATOM 642 C CA . TYR A 1 78 ? -6.445 -7.797 -2.679 1.00 93.38 78 TYR A CA 1
ATOM 643 C C . TYR A 1 78 ? -5.226 -8.658 -3.043 1.00 93.38 78 TYR A C 1
ATOM 645 O O . TYR A 1 78 ? -5.392 -9.851 -3.271 1.00 93.38 78 TYR A O 1
ATOM 653 N N . MET A 1 79 ? -4.015 -8.090 -3.072 1.00 94.56 79 MET A N 1
ATOM 654 C CA . MET A 1 79 ? -2.791 -8.856 -3.301 1.00 94.56 79 MET A CA 1
ATOM 655 C C . MET A 1 79 ? -2.478 -9.745 -2.099 1.00 94.56 79 MET A C 1
ATOM 657 O O . MET A 1 79 ? -2.424 -9.284 -0.959 1.00 94.56 79 MET A O 1
ATOM 661 N N . THR A 1 80 ? -2.242 -11.027 -2.362 1.00 91.88 80 THR A N 1
ATOM 662 C CA . THR A 1 80 ? -1.884 -12.033 -1.346 1.00 91.88 80 THR A CA 1
ATOM 663 C C . THR A 1 80 ? -0.420 -12.467 -1.446 1.00 91.88 80 THR A C 1
ATOM 665 O O . THR A 1 80 ? 0.208 -12.820 -0.439 1.00 91.88 80 THR A O 1
ATOM 668 N N . ARG A 1 81 ? 0.148 -12.381 -2.650 1.00 93.56 81 ARG A N 1
ATOM 669 C CA . ARG A 1 81 ? 1.536 -12.703 -2.990 1.00 93.56 81 ARG A CA 1
ATOM 670 C C . ARG A 1 81 ? 2.178 -11.570 -3.794 1.00 93.56 81 ARG A C 1
ATOM 672 O O . ARG A 1 81 ? 1.482 -10.634 -4.188 1.00 93.56 81 ARG A O 1
ATOM 679 N N . LEU A 1 82 ? 3.492 -11.661 -3.984 1.00 93.69 82 LEU A 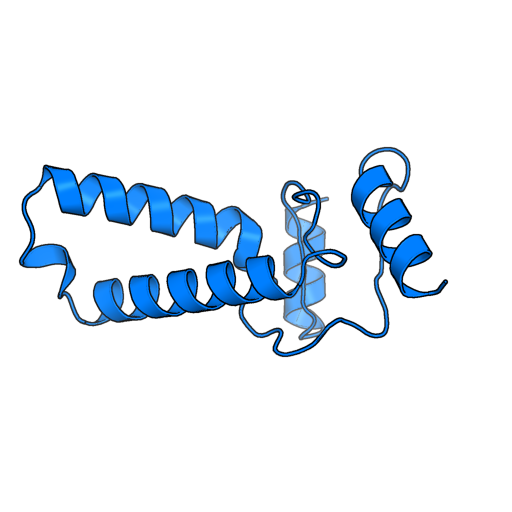N 1
ATOM 680 C CA . LEU A 1 82 ? 4.214 -10.761 -4.878 1.00 93.69 82 LEU A CA 1
ATOM 681 C C . LEU A 1 82 ? 3.685 -10.914 -6.314 1.00 93.69 82 LEU A C 1
ATOM 683 O O . LEU A 1 82 ? 3.261 -12.012 -6.681 1.00 93.69 82 LEU A O 1
ATOM 687 N N . PRO A 1 83 ? 3.633 -9.823 -7.090 1.00 94.12 83 PRO A N 1
ATOM 688 C CA . PRO A 1 83 ? 3.211 -9.880 -8.477 1.00 94.12 83 PRO A CA 1
ATOM 689 C C . PRO A 1 83 ? 4.314 -10.508 -9.332 1.00 94.12 83 PRO A C 1
ATOM 691 O O . PRO A 1 83 ? 5.482 -10.176 -9.169 1.00 94.12 83 PRO A O 1
ATOM 694 N N . ASP A 1 84 ? 3.920 -11.369 -10.267 1.00 92.19 84 ASP A N 1
ATOM 695 C CA . ASP A 1 84 ? 4.839 -11.960 -11.246 1.00 92.19 84 ASP A CA 1
ATOM 696 C C . ASP A 1 84 ? 5.160 -10.970 -12.387 1.00 92.19 84 ASP A C 1
ATOM 698 O O . ASP A 1 84 ? 6.197 -11.056 -13.031 1.00 92.19 84 ASP A O 1
ATOM 702 N N . ILE A 1 85 ? 4.257 -10.014 -12.642 1.00 93.69 85 ILE A N 1
ATOM 703 C CA . ILE A 1 85 ? 4.381 -8.999 -13.695 1.00 93.69 85 ILE A CA 1
ATOM 704 C C . ILE A 1 85 ? 4.029 -7.632 -13.107 1.00 93.69 85 ILE A C 1
ATOM 706 O O . ILE A 1 85 ? 2.982 -7.470 -12.471 1.00 93.69 85 ILE A O 1
ATOM 710 N N . VAL A 1 86 ? 4.874 -6.635 -13.369 1.00 93.75 86 VAL A N 1
ATOM 711 C CA . VAL A 1 86 ? 4.655 -5.234 -12.991 1.00 93.75 86 VAL A CA 1
ATOM 712 C C . VAL A 1 86 ? 4.738 -4.359 -14.239 1.00 93.75 86 VAL A C 1
ATOM 714 O O . VAL A 1 86 ? 5.673 -4.467 -15.023 1.00 93.75 86 VAL A O 1
ATOM 717 N N . ILE A 1 87 ? 3.752 -3.478 -14.423 1.00 93.31 87 ILE A N 1
ATOM 718 C CA . ILE A 1 87 ? 3.737 -2.488 -15.506 1.00 93.31 87 ILE A CA 1
ATOM 719 C C . ILE A 1 87 ? 3.963 -1.113 -14.882 1.00 93.31 87 ILE A C 1
ATOM 721 O O . ILE A 1 87 ? 3.141 -0.653 -14.086 1.00 93.31 87 ILE A O 1
ATOM 725 N N . ILE A 1 88 ? 5.065 -0.460 -15.248 1.00 92.12 88 ILE A N 1
ATOM 726 C CA . ILE A 1 88 ? 5.462 0.850 -14.721 1.00 92.12 88 ILE A CA 1
ATOM 727 C C . ILE A 1 88 ? 5.258 1.905 -15.809 1.00 92.12 88 ILE A C 1
ATOM 729 O O . ILE A 1 88 ? 5.689 1.735 -16.947 1.00 92.12 88 ILE A O 1
ATOM 733 N N . LEU A 1 89 ? 4.598 3.008 -15.454 1.00 91.44 89 LEU A N 1
ATOM 734 C CA . LEU A 1 89 ? 4.503 4.190 -16.307 1.00 91.44 89 LEU A CA 1
ATOM 735 C C . LEU A 1 89 ? 5.511 5.226 -15.821 1.00 91.44 89 LEU A C 1
ATOM 737 O O . LEU A 1 89 ? 5.523 5.533 -14.635 1.00 91.44 89 LEU A O 1
ATOM 741 N N . ASP A 1 90 ? 6.285 5.799 -16.743 1.00 88.81 90 ASP A N 1
ATOM 742 C CA . ASP A 1 90 ? 7.295 6.825 -16.445 1.00 88.81 90 ASP A CA 1
ATOM 743 C C . ASP A 1 90 ? 8.365 6.345 -15.441 1.00 88.81 90 ASP A C 1
ATOM 745 O O . ASP A 1 90 ? 8.375 6.691 -14.258 1.00 88.81 90 ASP A O 1
ATOM 749 N N . GLN A 1 91 ? 9.306 5.546 -15.949 1.00 86.81 91 GLN A N 1
ATOM 750 C CA . GLN A 1 91 ? 10.419 4.978 -15.179 1.00 86.81 91 GLN A CA 1
ATOM 751 C C . GLN A 1 91 ? 11.304 6.020 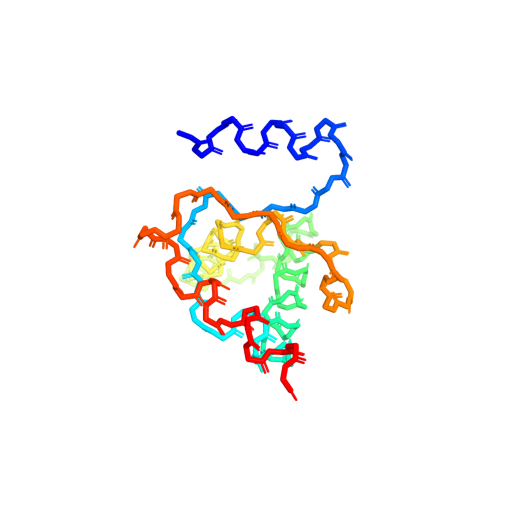-14.476 1.00 86.81 91 GLN A C 1
ATOM 753 O O . GLN A 1 91 ? 11.917 5.708 -13.459 1.00 86.81 91 GLN A O 1
ATOM 758 N N . HIS A 1 92 ? 11.376 7.255 -14.991 1.00 87.69 92 HIS A N 1
ATOM 759 C CA . HIS A 1 92 ? 12.177 8.313 -14.373 1.00 87.69 92 HIS A CA 1
ATOM 760 C C . HIS A 1 92 ? 11.544 8.792 -13.067 1.00 87.69 92 HIS A C 1
ATOM 762 O O . HIS A 1 92 ? 12.251 9.053 -12.095 1.00 87.69 92 HIS A O 1
ATOM 768 N N . LYS A 1 93 ? 10.210 8.889 -13.028 1.00 87.69 93 LYS A N 1
ATOM 769 C CA . LYS A 1 93 ? 9.483 9.264 -11.810 1.00 87.69 93 LYS A CA 1
ATOM 770 C C . LYS A 1 93 ? 9.364 8.104 -10.829 1.00 87.69 93 LYS A C 1
ATOM 772 O O . LYS A 1 93 ? 9.525 8.310 -9.630 1.00 87.69 93 LYS A O 1
ATOM 777 N N . GLU A 1 94 ? 9.126 6.897 -11.332 1.00 89.62 94 GLU A N 1
ATOM 778 C CA . GLU A 1 94 ? 8.896 5.695 -10.521 1.00 89.62 94 GLU A CA 1
ATOM 779 C C . GLU A 1 94 ? 10.149 4.807 -10.418 1.00 89.62 94 GLU A C 1
ATOM 781 O O . GLU A 1 94 ? 10.068 3.578 -10.388 1.00 89.62 94 GLU A O 1
ATOM 786 N N . TYR A 1 95 ? 11.333 5.423 -10.341 1.00 92.19 95 TYR A N 1
ATOM 787 C CA . TYR A 1 95 ? 12.611 4.704 -10.341 1.00 92.19 95 TYR A CA 1
ATOM 788 C C . TYR A 1 95 ? 12.740 3.703 -9.176 1.00 92.19 95 TYR A C 1
ATOM 790 O O . TYR A 1 95 ? 13.353 2.652 -9.328 1.00 92.19 95 TYR A O 1
ATOM 798 N N . ILE A 1 96 ? 12.134 3.995 -8.017 1.00 92.88 96 ILE A N 1
ATOM 799 C CA . ILE A 1 96 ? 12.141 3.096 -6.850 1.00 92.88 96 ILE A CA 1
ATOM 800 C C . ILE A 1 96 ? 11.399 1.794 -7.169 1.00 92.88 96 ILE A C 1
ATOM 802 O O . ILE A 1 96 ? 11.889 0.717 -6.842 1.00 92.88 96 ILE A O 1
ATOM 806 N N . ALA A 1 97 ? 10.246 1.887 -7.838 1.00 93.06 97 ALA A N 1
ATOM 807 C CA . ALA A 1 97 ? 9.472 0.716 -8.236 1.00 93.06 97 ALA A CA 1
ATOM 808 C C . ALA A 1 97 ? 10.271 -0.162 -9.210 1.00 93.06 97 ALA A C 1
ATOM 810 O O . ALA A 1 97 ? 10.281 -1.384 -9.067 1.00 93.06 97 ALA A O 1
ATOM 811 N N . LEU A 1 98 ? 10.988 0.464 -10.151 1.00 92.94 98 LEU A N 1
ATOM 812 C CA . LEU A 1 98 ? 11.867 -0.231 -11.091 1.00 92.94 98 LEU A CA 1
ATOM 813 C C . LEU A 1 98 ? 13.004 -0.967 -10.366 1.00 92.94 98 LEU A C 1
ATOM 815 O O . LEU A 1 98 ? 13.202 -2.157 -10.595 1.00 92.94 98 LEU A O 1
ATOM 819 N N . LEU A 1 99 ? 13.714 -0.284 -9.461 1.00 94.12 99 LEU A N 1
ATOM 820 C CA . LEU A 1 99 ? 14.818 -0.876 -8.695 1.00 94.12 99 LEU A CA 1
ATOM 821 C C . LEU A 1 99 ? 14.365 -2.067 -7.846 1.00 94.12 99 LEU A C 1
ATOM 823 O O . LEU A 1 99 ? 15.064 -3.077 -7.767 1.00 94.12 99 LEU A O 1
ATOM 827 N N . GLU A 1 100 ? 13.193 -1.967 -7.220 1.00 94.62 100 GLU A N 1
ATOM 828 C CA . GLU A 1 100 ? 12.628 -3.072 -6.449 1.00 94.62 100 GLU A CA 1
ATOM 829 C C . GLU A 1 100 ? 12.276 -4.280 -7.321 1.00 94.62 100 GLU A C 1
ATOM 831 O O . GLU A 1 100 ? 12.504 -5.406 -6.886 1.00 94.62 100 GLU A O 1
ATOM 836 N N . CYS A 1 101 ? 11.754 -4.062 -8.534 1.00 93.38 101 CYS A N 1
ATOM 837 C CA . CYS A 1 101 ? 11.476 -5.153 -9.472 1.00 93.38 101 CYS A CA 1
ATOM 838 C C . CYS A 1 101 ? 12.770 -5.869 -9.881 1.00 93.38 101 CYS A C 1
ATOM 840 O O . CYS A 1 101 ? 12.841 -7.087 -9.770 1.00 93.38 101 CYS A O 1
ATOM 842 N N . ILE A 1 102 ? 13.810 -5.112 -10.253 1.00 92.38 102 ILE A N 1
ATOM 843 C CA . ILE A 1 102 ? 15.119 -5.665 -10.651 1.00 92.38 102 ILE A CA 1
ATOM 844 C C . ILE A 1 102 ? 15.739 -6.490 -9.514 1.00 92.38 102 ILE A C 1
ATOM 846 O O . ILE A 1 102 ? 16.268 -7.576 -9.734 1.00 92.38 102 ILE A O 1
ATOM 850 N N . THR A 1 103 ? 15.641 -5.991 -8.279 1.00 93.00 103 THR A N 1
ATOM 851 C CA . THR A 1 103 ? 16.205 -6.656 -7.094 1.00 93.00 103 THR A CA 1
ATOM 852 C C . THR A 1 103 ? 15.537 -8.001 -6.792 1.00 93.00 103 THR A C 1
ATOM 854 O O . THR A 1 103 ? 16.171 -8.861 -6.199 1.00 93.00 103 THR A O 1
ATOM 857 N N . LEU A 1 104 ? 14.261 -8.184 -7.148 1.00 88.50 104 LEU A N 1
ATOM 858 C CA . LEU A 1 104 ? 13.531 -9.436 -6.907 1.00 88.50 104 LEU A CA 1
ATOM 859 C C . LEU A 1 104 ? 13.702 -10.477 -8.015 1.00 88.50 104 LEU A C 1
ATOM 861 O O . LEU A 1 104 ? 13.365 -11.639 -7.802 1.00 88.50 104 LEU A O 1
ATOM 865 N N . GLU A 1 105 ? 14.159 -10.051 -9.189 1.00 78.31 105 GLU A N 1
ATOM 866 C CA . GLU A 1 105 ? 14.483 -10.934 -10.312 1.00 78.31 105 GLU A CA 1
ATOM 867 C C . GLU A 1 105 ? 15.906 -11.513 -10.199 1.00 78.31 105 GLU A C 1
ATOM 869 O O . GLU A 1 105 ? 16.193 -12.550 -10.795 1.00 78.31 105 GLU A O 1
ATOM 874 N N . SER A 1 106 ? 16.772 -10.851 -9.420 1.00 59.50 106 SER A N 1
ATOM 875 C CA . SER A 1 106 ? 18.165 -11.247 -9.146 1.00 59.50 106 SER A CA 1
ATOM 876 C C . SER A 1 106 ? 18.265 -12.278 -8.023 1.00 59.50 106 SER A C 1
ATOM 878 O O . SER A 1 106 ? 19.093 -13.206 -8.158 1.00 59.50 106 SER A O 1
#